Protein AF-A0A127EXZ0-F1 (afdb_monomer_lite)

Sequence (100 aa):
MRTALLPVLVVFGGVLAEDAKAQTFCAVNSQGATNCSFTSITACRDEVRGDGGFCLPQAPIGHRQPRAADVTGSGDDTINPRQDQRNRRLDRSLQLCRGC

Foldseek 3Di:
DDDDDDDDDDDPDDDPPDPPPQWWKWWQFPVRDIDGHHSDLVVSCVVRVPRPTDMDTDDPPDPDPQDPVNPPDPVPVPPVVVVVVVVVVVVVVPPPVPPD

Structure (mmCIF, N/CA/C/O backbone):
data_AF-A0A127EXZ0-F1
#
_entry.id   AF-A0A127EXZ0-F1
#
loop_
_atom_site.group_PDB
_atom_site.id
_atom_site.type_symbol
_atom_site.label_atom_id
_atom_site.label_alt_id
_atom_site.label_comp_id
_atom_site.label_asym_id
_atom_site.label_entity_id
_atom_site.label_seq_id
_atom_site.pdbx_PDB_ins_code
_atom_site.Cartn_x
_atom_site.Cartn_y
_atom_site.Cartn_z
_atom_site.occupancy
_atom_site.B_iso_or_equiv
_atom_site.auth_seq_id
_atom_site.auth_comp_id
_atom_site.auth_asym_id
_atom_site.auth_atom_id
_atom_site.pdbx_PDB_model_num
ATOM 1 N N . MET A 1 1 ? -37.942 47.396 35.007 1.00 44.06 1 MET A N 1
ATOM 2 C CA . MET A 1 1 ? -36.778 47.547 34.107 1.00 44.06 1 MET A CA 1
ATOM 3 C C . MET A 1 1 ? -36.556 46.197 33.441 1.00 44.06 1 MET A C 1
ATOM 5 O O . MET A 1 1 ? -36.313 45.233 34.149 1.00 44.06 1 MET A O 1
ATOM 9 N N . ARG A 1 2 ? -36.807 46.086 32.131 1.00 46.25 2 ARG A N 1
ATOM 10 C CA . ARG A 1 2 ? -36.694 44.830 31.370 1.00 46.25 2 ARG A CA 1
ATOM 11 C C . ARG A 1 2 ? -35.311 44.789 30.720 1.00 46.25 2 ARG A C 1
ATOM 13 O O . ARG A 1 2 ? -35.074 45.520 29.766 1.00 46.25 2 ARG A O 1
ATOM 20 N N . THR A 1 3 ? -34.405 43.991 31.265 1.00 52.03 3 THR A N 1
ATOM 21 C CA . THR A 1 3 ? -33.074 43.735 30.704 1.00 52.03 3 THR A CA 1
ATOM 22 C C . THR A 1 3 ? -33.196 42.689 29.598 1.00 52.03 3 THR A C 1
ATOM 24 O O . THR A 1 3 ? -33.542 41.540 29.859 1.00 52.03 3 THR A O 1
ATOM 27 N N . ALA A 1 4 ? -32.961 43.100 28.353 1.00 55.34 4 ALA A N 1
ATOM 28 C CA . ALA A 1 4 ? -32.928 42.216 27.194 1.00 55.34 4 ALA A CA 1
ATOM 29 C C . ALA A 1 4 ? -31.515 41.629 27.041 1.00 55.34 4 ALA A C 1
ATOM 31 O O . ALA A 1 4 ? -30.558 42.368 26.823 1.00 55.34 4 ALA A O 1
ATOM 32 N N . LEU A 1 5 ? -31.388 40.308 27.174 1.00 57.91 5 LEU A N 1
ATOM 33 C CA . LEU A 1 5 ? -30.168 39.562 26.860 1.00 57.91 5 LEU A CA 1
ATOM 34 C C . LEU A 1 5 ? -30.257 39.073 25.409 1.00 57.91 5 LEU A C 1
ATOM 36 O O . LEU A 1 5 ? -31.123 38.268 25.073 1.00 57.91 5 LEU A O 1
ATOM 40 N N . LEU A 1 6 ? -29.377 39.587 24.552 1.00 51.25 6 LEU A N 1
ATOM 41 C CA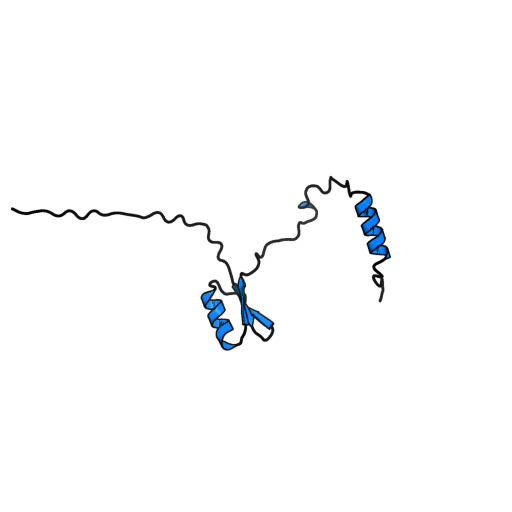 . LEU A 1 6 ? -29.189 39.138 23.170 1.00 51.25 6 LEU A CA 1
ATOM 42 C C . LEU A 1 6 ? -28.238 37.927 23.144 1.00 51.25 6 LEU A C 1
ATOM 44 O O . LEU A 1 6 ? -27.143 38.028 23.703 1.00 51.25 6 LEU A O 1
ATOM 48 N N . PRO A 1 7 ? -28.590 36.805 22.491 1.00 58.09 7 PRO A N 1
ATOM 49 C CA . PRO A 1 7 ? -27.655 35.707 22.290 1.00 58.09 7 PRO A CA 1
ATOM 50 C C . PRO A 1 7 ? -26.686 36.040 21.147 1.00 58.09 7 PRO A C 1
ATOM 52 O O . PRO A 1 7 ? -27.094 36.303 20.016 1.00 58.09 7 PRO A O 1
ATOM 55 N N . VAL A 1 8 ? -25.386 36.018 21.449 1.00 60.16 8 VAL A N 1
ATOM 56 C CA . VAL A 1 8 ? -24.308 36.103 20.457 1.00 60.16 8 VAL A CA 1
ATOM 57 C C . VAL A 1 8 ? -24.210 34.752 19.749 1.00 60.16 8 VAL A C 1
ATOM 59 O O . VAL A 1 8 ? -23.801 33.754 20.337 1.00 60.16 8 VAL A O 1
ATOM 62 N N . LEU A 1 9 ? -24.620 34.722 18.484 1.00 57.94 9 LEU A N 1
ATOM 63 C CA . LEU A 1 9 ? -24.565 33.549 17.617 1.00 57.94 9 LEU A CA 1
ATOM 64 C C . LEU A 1 9 ? -23.198 33.532 16.919 1.00 57.94 9 LEU A C 1
ATOM 66 O O . LEU A 1 9 ? -22.976 34.254 15.950 1.00 57.94 9 LEU A O 1
ATOM 70 N N . VAL A 1 10 ? -22.256 32.746 17.445 1.00 60.81 10 VAL A N 1
ATOM 71 C CA . VAL A 1 10 ? -20.938 32.555 16.824 1.00 60.81 10 VAL A CA 1
ATOM 72 C C . VAL A 1 10 ? -21.022 31.380 15.852 1.00 60.81 10 VAL A C 1
ATOM 74 O O . VAL A 1 10 ? -21.088 30.225 16.264 1.00 60.81 10 VAL A O 1
ATOM 77 N N . VAL A 1 11 ? -21.040 31.676 14.552 1.00 58.44 11 VAL A N 1
ATOM 78 C CA . VAL A 1 11 ? -20.992 30.671 13.483 1.00 58.44 11 VAL A CA 1
ATOM 79 C C . VAL A 1 11 ? -19.527 30.398 13.142 1.00 58.44 11 VAL A C 1
ATOM 81 O O . VAL A 1 11 ? -18.913 31.130 12.371 1.00 58.44 11 VAL A O 1
ATOM 84 N N . PHE A 1 12 ? -18.956 29.339 13.717 1.00 58.66 12 PHE A N 1
ATOM 85 C CA . PHE A 1 12 ? -17.721 28.733 13.213 1.00 58.66 12 PHE A CA 1
ATOM 86 C C . PHE A 1 12 ? -18.100 27.637 12.214 1.00 58.66 12 PHE A C 1
ATOM 88 O O . PHE A 1 12 ? -18.415 26.515 12.601 1.00 58.66 12 PHE A O 1
ATOM 95 N N . GLY A 1 13 ? -18.120 27.973 10.926 1.00 53.97 13 GLY A N 1
ATOM 96 C CA . GLY A 1 13 ? -18.470 27.041 9.855 1.00 53.97 13 GLY A CA 1
ATOM 97 C C . GLY A 1 13 ? -17.532 27.204 8.670 1.00 53.97 13 GLY A C 1
ATOM 98 O O . GLY A 1 13 ? -17.801 27.992 7.773 1.00 53.97 13 GLY A O 1
ATOM 99 N N . GLY A 1 14 ? -16.427 26.467 8.683 1.00 44.59 14 GLY A N 1
ATOM 100 C CA . GLY A 1 14 ? -15.455 26.457 7.595 1.00 44.59 14 GLY A CA 1
ATOM 101 C C . GLY A 1 14 ? -14.424 25.359 7.802 1.00 44.59 14 GLY A C 1
ATOM 102 O O . GLY A 1 14 ? -13.246 25.644 7.979 1.00 44.59 14 GLY A O 1
ATOM 103 N N . VAL A 1 15 ? -14.875 24.104 7.855 1.00 53.69 15 VAL A N 1
ATOM 104 C CA . VAL A 1 15 ? -13.969 22.954 7.798 1.00 53.69 15 VAL A CA 1
ATOM 105 C C . VAL A 1 15 ? -13.558 22.806 6.336 1.00 53.69 15 VAL A C 1
ATOM 107 O O . VAL A 1 15 ? -14.401 22.536 5.482 1.00 53.69 15 VAL A O 1
ATOM 110 N N . LEU A 1 16 ? -12.284 23.058 6.042 1.00 50.84 16 LEU A N 1
ATOM 111 C CA . LEU A 1 16 ? -11.688 22.780 4.740 1.00 50.84 16 LEU A CA 1
ATOM 112 C C . LEU A 1 16 ? -11.758 21.264 4.529 1.00 50.84 16 LEU A C 1
ATOM 114 O O . LEU A 1 16 ? -11.068 20.505 5.205 1.00 50.84 16 LEU A O 1
ATOM 118 N N . ALA A 1 17 ? -12.654 20.825 3.648 1.00 45.91 17 ALA A N 1
ATOM 119 C CA . ALA A 1 17 ? -12.693 19.451 3.183 1.00 45.91 17 ALA A CA 1
ATOM 120 C C . ALA A 1 17 ? -11.487 19.249 2.262 1.00 45.91 17 ALA A C 1
ATOM 122 O O . ALA A 1 17 ? -11.516 19.615 1.090 1.00 45.91 17 ALA A O 1
ATOM 123 N N . GLU A 1 18 ? -10.399 18.727 2.818 1.00 48.00 18 GLU A N 1
ATOM 124 C CA . GLU A 1 18 ? -9.347 18.116 2.018 1.00 48.00 18 GLU A CA 1
ATOM 125 C C . GLU A 1 18 ? -9.972 16.923 1.280 1.00 48.00 18 GLU A C 1
ATOM 127 O O . GLU A 1 18 ? -10.768 16.187 1.870 1.00 48.00 18 GLU A O 1
ATOM 132 N N . ASP A 1 19 ? -9.654 16.750 -0.007 1.00 44.91 19 ASP A N 1
ATOM 133 C CA . ASP A 1 19 ? -10.017 15.575 -0.806 1.00 44.91 19 ASP A CA 1
ATOM 134 C C . ASP A 1 19 ? -9.430 14.316 -0.144 1.00 44.91 19 ASP A C 1
ATOM 136 O O . ASP A 1 19 ? -8.343 13.833 -0.474 1.00 44.91 19 ASP A O 1
ATOM 140 N N . ALA A 1 20 ? -10.143 13.793 0.851 1.00 53.66 20 ALA A N 1
ATOM 141 C CA . ALA A 1 20 ? -9.827 12.556 1.528 1.00 53.66 20 ALA A CA 1
ATOM 142 C C . ALA A 1 20 ? -10.082 11.425 0.533 1.00 53.66 20 ALA A C 1
ATOM 144 O O . ALA A 1 20 ? -11.168 10.845 0.474 1.00 53.66 20 ALA A O 1
ATOM 145 N N . LYS A 1 21 ? -9.071 11.121 -0.286 1.00 55.91 21 LYS A N 1
ATOM 146 C CA . LYS A 1 21 ? -9.032 9.898 -1.084 1.00 55.91 21 LYS A CA 1
ATOM 147 C C . LYS A 1 21 ? -9.306 8.756 -0.108 1.00 55.91 21 LYS A C 1
ATOM 149 O O . LYS A 1 21 ? -8.509 8.541 0.801 1.00 55.91 21 LYS A O 1
ATOM 154 N N . ALA A 1 22 ? -10.466 8.110 -0.232 1.00 64.12 22 ALA A N 1
ATOM 155 C CA . ALA A 1 22 ? -10.939 7.132 0.740 1.00 64.12 22 ALA A CA 1
ATOM 156 C C . ALA A 1 22 ? -9.906 6.005 0.880 1.00 64.12 22 ALA A C 1
ATOM 158 O O . ALA A 1 22 ? -9.811 5.117 0.033 1.00 64.12 22 ALA A O 1
ATOM 159 N N . GLN A 1 23 ? -9.080 6.086 1.923 1.00 73.56 23 GLN A N 1
ATOM 160 C CA . GLN A 1 23 ? -8.028 5.118 2.186 1.00 73.56 23 GLN A CA 1
ATOM 161 C C . GLN A 1 23 ? -8.686 3.786 2.535 1.00 73.56 23 GLN A C 1
ATOM 163 O O . GLN A 1 23 ? -9.456 3.677 3.490 1.00 73.56 23 GLN A O 1
ATOM 168 N N . THR A 1 24 ? -8.436 2.783 1.703 1.00 87.38 24 THR A N 1
ATOM 169 C CA . THR A 1 24 ? -8.927 1.427 1.930 1.00 87.38 24 THR A CA 1
ATOM 170 C C . THR A 1 24 ? -7.895 0.665 2.761 1.00 87.38 24 THR A C 1
ATOM 172 O O . THR A 1 24 ? -6.702 0.955 2.691 1.00 87.38 24 THR A O 1
ATOM 175 N N . PHE A 1 25 ? -8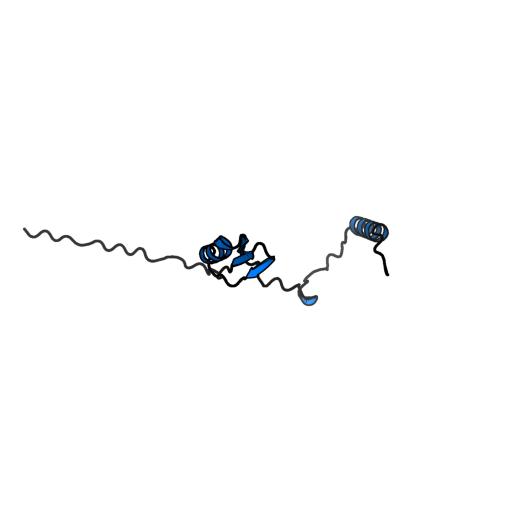.330 -0.287 3.576 1.00 90.62 25 PHE A N 1
ATOM 176 C CA . PHE A 1 25 ? -7.502 -1.102 4.457 1.00 90.62 25 PHE A CA 1
ATOM 177 C C . PHE A 1 25 ? -7.654 -2.577 4.094 1.00 90.62 25 PHE A C 1
ATOM 179 O O . PHE A 1 25 ? -8.736 -3.030 3.716 1.00 90.62 25 PHE A O 1
ATOM 186 N N . CYS A 1 26 ? -6.559 -3.313 4.244 1.00 91.12 26 CYS A N 1
ATOM 187 C CA . CYS A 1 26 ? -6.469 -4.747 4.052 1.00 91.12 26 CYS A CA 1
ATOM 188 C C . CYS A 1 26 ? -6.330 -5.452 5.400 1.00 91.12 26 CYS A C 1
ATOM 190 O O . CYS A 1 26 ? -5.374 -5.192 6.134 1.00 91.12 26 CYS A O 1
ATOM 192 N N . ALA A 1 27 ? -7.263 -6.353 5.693 1.00 93.12 27 ALA A N 1
ATOM 193 C CA . ALA A 1 27 ? -7.149 -7.332 6.762 1.00 93.12 27 ALA A CA 1
ATOM 194 C C . ALA A 1 27 ? -6.344 -8.525 6.247 1.00 93.12 27 ALA A C 1
ATOM 196 O O . ALA A 1 27 ? -6.696 -9.098 5.215 1.00 93.12 27 ALA A O 1
ATOM 197 N N . VAL A 1 28 ? -5.282 -8.890 6.960 1.00 92.31 28 VAL A N 1
ATOM 198 C CA . VAL A 1 28 ? -4.499 -10.105 6.717 1.00 92.31 28 VAL A CA 1
ATOM 199 C C . VAL A 1 28 ? -4.679 -11.006 7.926 1.00 92.31 28 VAL A C 1
ATOM 201 O O . VAL A 1 28 ? -4.284 -10.625 9.031 1.00 92.31 28 VAL A O 1
ATOM 204 N N . ASN A 1 29 ? -5.286 -12.176 7.734 1.00 89.62 29 ASN A N 1
ATOM 205 C CA . ASN A 1 29 ? -5.452 -13.147 8.812 1.00 89.62 29 ASN A CA 1
ATOM 206 C C . ASN A 1 29 ? -4.234 -14.083 8.932 1.00 89.62 29 ASN A C 1
ATOM 208 O O . ASN A 1 29 ? -3.363 -14.142 8.061 1.00 89.62 29 ASN A O 1
ATOM 212 N N . SER A 1 30 ? -4.187 -14.844 10.021 1.00 84.88 30 SER A N 1
ATOM 213 C CA . SER A 1 30 ? -3.134 -15.818 10.335 1.00 84.88 30 SER A CA 1
ATOM 214 C C . SER A 1 30 ? -3.014 -16.964 9.319 1.00 84.88 30 SER A C 1
ATOM 216 O O . SER A 1 30 ? -1.995 -17.651 9.283 1.00 84.88 30 SER A O 1
ATOM 218 N N . GLN A 1 31 ? -4.023 -17.144 8.466 1.00 83.44 31 GLN A N 1
ATOM 219 C CA . GLN A 1 31 ? -4.091 -18.170 7.423 1.00 83.44 31 GLN A CA 1
ATOM 220 C C . GLN A 1 31 ? -3.656 -17.635 6.045 1.00 83.44 31 GLN A C 1
ATOM 222 O O . GLN A 1 31 ? -3.658 -18.378 5.065 1.00 83.44 31 GLN A O 1
ATOM 227 N N . GLY A 1 32 ? -3.279 -16.353 5.953 1.00 78.81 32 GLY A N 1
ATOM 228 C CA . GLY A 1 32 ? -2.851 -15.703 4.712 1.00 78.81 32 GLY A CA 1
ATOM 229 C C . GLY A 1 32 ? -3.991 -15.208 3.814 1.00 78.81 32 GLY A C 1
ATOM 230 O O . GLY A 1 32 ? -3.726 -14.688 2.729 1.00 78.81 32 GLY A O 1
ATOM 231 N N . ALA A 1 33 ? -5.252 -15.316 4.241 1.00 79.12 33 ALA A N 1
ATOM 232 C CA . ALA A 1 33 ? -6.363 -14.689 3.536 1.00 79.12 33 ALA A CA 1
ATOM 233 C C . ALA A 1 33 ? -6.288 -13.165 3.700 1.00 79.12 33 ALA A C 1
ATOM 235 O O . ALA A 1 33 ? -6.031 -12.650 4.792 1.00 79.12 33 ALA A O 1
ATOM 236 N N . THR A 1 34 ? -6.504 -12.452 2.594 1.00 85.69 34 THR A N 1
ATOM 237 C CA . THR A 1 34 ? -6.422 -10.991 2.549 1.00 85.69 34 THR A CA 1
ATOM 238 C C . THR A 1 34 ? -7.730 -10.409 2.029 1.00 85.69 34 THR A C 1
A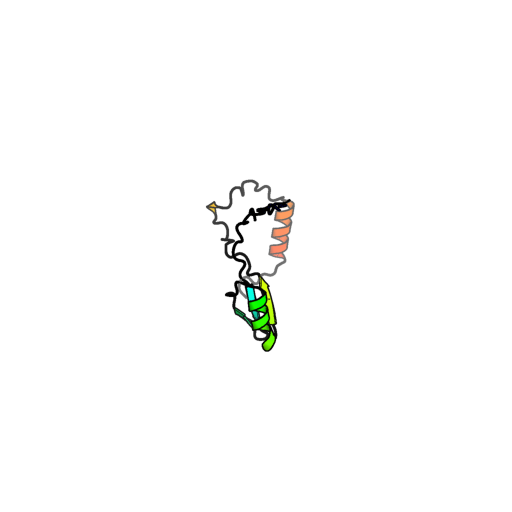TOM 240 O O . THR A 1 34 ? -8.152 -10.745 0.923 1.00 85.69 34 THR A O 1
ATOM 243 N N . ASN A 1 35 ? -8.350 -9.513 2.798 1.00 87.88 35 ASN A N 1
ATOM 244 C CA . ASN A 1 35 ? -9.540 -8.773 2.378 1.00 87.88 35 ASN A CA 1
ATOM 245 C C . ASN A 1 35 ? -9.277 -7.261 2.442 1.00 87.88 35 ASN A C 1
ATOM 247 O O . ASN A 1 35 ? -9.036 -6.720 3.516 1.00 87.88 35 ASN A O 1
ATOM 251 N N . CYS A 1 36 ? -9.327 -6.587 1.290 1.00 88.88 36 CYS A N 1
ATOM 252 C CA . CYS A 1 36 ? -8.991 -5.169 1.122 1.00 88.88 36 CYS A CA 1
ATOM 253 C C . CYS A 1 36 ? -10.203 -4.255 0.902 1.00 88.88 36 CYS A C 1
ATOM 255 O O . CYS A 1 36 ? -10.077 -3.229 0.239 1.00 88.88 36 CYS A O 1
ATOM 257 N N . SER A 1 37 ? -11.384 -4.618 1.402 1.00 88.31 37 SER A N 1
ATOM 258 C CA . SER A 1 37 ? -12.612 -3.841 1.182 1.00 88.31 37 SER A CA 1
ATOM 259 C C . SER A 1 37 ? -12.963 -2.868 2.314 1.00 88.31 37 SER A C 1
ATOM 261 O O . SER A 1 37 ? -14.041 -2.276 2.294 1.00 88.31 37 SER A O 1
ATOM 263 N N . PHE A 1 38 ? -12.107 -2.707 3.326 1.00 90.12 38 PHE A N 1
ATOM 264 C CA . PHE A 1 38 ? -12.437 -1.901 4.503 1.00 90.12 38 PHE A CA 1
ATOM 265 C C . PHE A 1 38 ? -12.133 -0.423 4.264 1.00 90.12 38 PHE A C 1
ATOM 267 O O . PHE A 1 38 ? -10.997 -0.056 4.008 1.00 90.12 38 PHE A O 1
ATOM 274 N N . THR A 1 39 ? -13.112 0.461 4.421 1.00 89.88 39 THR A N 1
ATOM 275 C CA . THR A 1 39 ? -12.914 1.923 4.315 1.00 89.88 39 THR A CA 1
ATOM 276 C C . THR A 1 39 ? -12.530 2.582 5.646 1.00 89.88 39 THR A C 1
ATOM 278 O O . THR A 1 39 ? -12.316 3.789 5.712 1.00 89.88 39 THR A O 1
ATOM 281 N N . SER A 1 40 ? -12.433 1.795 6.724 1.00 89.31 40 SER A N 1
ATOM 282 C CA . SER A 1 40 ? -12.077 2.246 8.071 1.00 89.31 40 SER A CA 1
ATOM 283 C C . SER A 1 40 ? -11.124 1.263 8.743 1.00 89.31 40 SER A C 1
ATOM 285 O O . SER A 1 40 ? -11.339 0.049 8.713 1.00 89.31 40 SER A O 1
ATOM 287 N N . ILE A 1 41 ? -10.098 1.797 9.413 1.00 88.94 41 ILE A N 1
ATOM 288 C CA . ILE A 1 41 ? -9.129 0.991 10.163 1.00 88.94 41 ILE A CA 1
ATOM 289 C C . ILE A 1 41 ? -9.777 0.261 11.343 1.00 88.94 41 ILE A C 1
ATOM 291 O O . ILE A 1 41 ? -9.327 -0.820 11.711 1.00 88.94 41 ILE A O 1
ATOM 295 N N . THR A 1 42 ? -10.838 0.826 11.926 1.00 92.19 42 THR A N 1
ATOM 296 C CA . THR A 1 42 ? -11.559 0.204 13.042 1.00 92.19 42 THR A CA 1
ATOM 297 C C . THR A 1 42 ? -12.295 -1.043 12.566 1.00 92.19 42 THR A C 1
ATOM 299 O O . THR A 1 42 ? -12.114 -2.101 13.153 1.00 92.19 42 THR A O 1
ATOM 302 N N . ALA A 1 43 ? -13.005 -0.948 11.435 1.00 90.25 43 ALA A N 1
ATOM 303 C CA . ALA A 1 43 ? -13.700 -2.089 10.836 1.00 90.25 43 ALA A CA 1
ATOM 304 C C . ALA A 1 43 ? -12.728 -3.213 10.442 1.00 90.25 43 ALA A C 1
ATOM 306 O O . ALA A 1 43 ? -12.999 -4.381 10.691 1.00 90.25 43 ALA A O 1
ATOM 307 N N . CYS A 1 44 ? -11.559 -2.858 9.898 1.00 91.56 44 CYS A N 1
ATOM 308 C CA . CYS A 1 44 ? -10.511 -3.836 9.616 1.00 91.56 44 CYS A CA 1
ATOM 309 C C . CYS A 1 44 ? -10.009 -4.518 10.904 1.00 91.56 44 CYS A C 1
ATOM 311 O O . CYS A 1 44 ? -9.822 -5.733 10.939 1.00 91.56 44 CYS A O 1
ATOM 313 N N . ARG A 1 45 ? -9.777 -3.746 11.976 1.00 92.06 45 ARG A N 1
ATOM 314 C CA . ARG A 1 45 ? -9.288 -4.288 13.254 1.00 92.06 45 ARG A CA 1
ATOM 315 C C . ARG A 1 45 ? -10.284 -5.232 13.906 1.00 92.06 45 ARG A C 1
ATOM 317 O O . ARG A 1 45 ? -9.844 -6.199 14.516 1.00 92.06 45 ARG A O 1
ATOM 324 N N . ASP A 1 46 ? -11.574 -4.942 13.793 1.00 92.06 46 ASP A N 1
ATOM 325 C CA . ASP A 1 46 ? -12.628 -5.795 14.335 1.00 92.06 46 ASP A CA 1
ATOM 326 C C . ASP A 1 46 ? -12.689 -7.146 13.605 1.00 92.06 46 ASP A C 1
ATOM 328 O O . ASP A 1 46 ? -12.821 -8.169 14.272 1.00 92.06 46 ASP A O 1
ATOM 332 N N . GLU A 1 47 ? -12.463 -7.169 12.285 1.00 88.62 47 GLU A N 1
ATOM 333 C CA . GLU A 1 47 ? -12.345 -8.408 11.498 1.00 88.62 47 GLU A CA 1
ATOM 334 C C . GLU A 1 47 ? -11.188 -9.294 11.994 1.00 88.62 47 GLU A C 1
ATOM 336 O O . GLU A 1 47 ? -11.367 -10.470 12.298 1.00 88.62 47 GLU A O 1
ATOM 341 N N . VAL A 1 48 ? -9.981 -8.734 12.138 1.00 91.12 48 VAL A N 1
ATOM 342 C CA . VAL A 1 48 ? -8.789 -9.528 12.514 1.00 91.12 48 VAL A CA 1
ATOM 343 C C . VAL A 1 48 ? -8.718 -9.876 14.006 1.00 91.12 48 VAL A C 1
ATOM 345 O O . VAL A 1 48 ? -7.825 -10.616 14.426 1.00 91.12 48 VAL A O 1
ATOM 348 N N . ARG A 1 49 ? -9.632 -9.342 14.828 1.00 88.94 49 ARG A N 1
ATOM 349 C CA . ARG A 1 49 ? -9.605 -9.486 16.293 1.00 88.94 49 ARG A CA 1
ATOM 350 C C . ARG A 1 49 ? -9.890 -10.914 16.761 1.00 88.94 49 ARG A C 1
ATOM 352 O O . ARG A 1 49 ? -9.421 -11.285 17.834 1.00 88.94 49 ARG A O 1
ATOM 359 N N . GLY A 1 50 ? -10.656 -11.679 15.981 1.00 82.25 50 GLY A N 1
ATOM 360 C CA . GLY A 1 50 ? -11.038 -13.060 16.294 1.00 82.25 50 GLY A CA 1
ATOM 361 C C . GLY A 1 50 ? -10.061 -14.115 15.773 1.00 82.25 50 GLY A C 1
ATOM 362 O O . GLY A 1 50 ? -9.754 -15.065 16.486 1.00 82.25 50 GLY A O 1
ATOM 363 N N . ASP A 1 51 ? -9.525 -13.918 14.567 1.00 80.25 51 ASP A N 1
ATOM 364 C CA . ASP A 1 51 ? -8.774 -14.959 13.843 1.00 80.25 51 ASP A CA 1
ATOM 365 C C . ASP A 1 51 ? -7.246 -14.835 13.960 1.00 80.25 51 ASP A C 1
ATOM 367 O O . ASP A 1 51 ? -6.493 -15.685 13.469 1.00 80.25 51 ASP A O 1
ATOM 371 N N . GLY A 1 52 ? -6.771 -13.770 14.611 1.00 82.38 52 GLY A N 1
ATOM 372 C CA . GLY A 1 52 ? -5.362 -13.395 14.625 1.00 82.38 52 GLY A CA 1
ATOM 373 C C . GLY A 1 52 ? -4.945 -12.830 13.269 1.00 82.38 52 GLY A C 1
ATOM 374 O O . GLY A 1 52 ? -5.135 -13.448 12.223 1.00 82.38 52 GLY A O 1
ATOM 375 N N . GLY A 1 53 ? -4.382 -11.627 13.266 1.00 89.56 53 GLY A N 1
ATOM 376 C CA . GLY A 1 53 ? -4.052 -10.935 12.029 1.00 89.56 53 GLY A CA 1
ATOM 377 C C . GLY A 1 53 ? -3.651 -9.488 12.255 1.00 89.56 53 GLY A C 1
ATOM 378 O O . GLY A 1 53 ? -3.504 -9.029 13.390 1.00 89.56 53 GLY A O 1
ATOM 379 N N . PHE A 1 54 ? -3.468 -8.762 11.160 1.00 91.38 54 PHE A N 1
ATOM 380 C CA . PHE A 1 54 ? -3.120 -7.349 11.192 1.00 91.38 54 PHE A CA 1
ATOM 381 C C . PHE A 1 54 ? -3.781 -6.587 10.046 1.00 91.38 54 PHE A C 1
ATOM 383 O O . PHE A 1 54 ? -4.168 -7.150 9.023 1.00 91.38 54 PHE A O 1
ATOM 390 N N . CYS A 1 55 ? -3.903 -5.278 10.248 1.00 92.12 55 CYS A N 1
ATOM 391 C CA . CYS A 1 55 ? -4.480 -4.357 9.283 1.00 92.12 55 CYS A CA 1
ATOM 392 C C . CYS A 1 55 ? -3.416 -3.439 8.717 1.00 92.12 55 CYS A C 1
ATOM 394 O O . CYS A 1 55 ? -2.680 -2.799 9.471 1.00 92.12 55 CYS A O 1
ATOM 396 N N . LEU A 1 56 ? -3.385 -3.336 7.393 1.00 90.50 56 LEU A N 1
ATOM 397 C CA . LEU A 1 56 ? -2.501 -2.432 6.670 1.00 90.50 56 LEU A CA 1
ATOM 398 C C . LEU A 1 56 ? -3.322 -1.518 5.761 1.00 90.50 56 LEU A C 1
ATOM 400 O O . LEU A 1 56 ? -4.330 -1.961 5.212 1.00 90.50 56 LEU A O 1
ATOM 404 N N . PRO A 1 57 ? -2.913 -0.257 5.565 1.00 87.81 57 PRO A N 1
ATOM 405 C CA . PRO A 1 57 ? -3.476 0.559 4.499 1.00 87.81 57 PRO A CA 1
ATOM 406 C C . PRO A 1 57 ? -3.187 -0.097 3.141 1.00 87.81 57 PRO A C 1
ATOM 408 O O . PRO A 1 57 ? -2.089 -0.609 2.906 1.00 87.81 57 PRO A O 1
ATOM 411 N N . GLN A 1 58 ? -4.175 -0.089 2.249 1.00 83.06 58 GLN A N 1
ATOM 412 C CA . GLN A 1 58 ? -4.016 -0.582 0.890 1.00 83.06 58 GLN A CA 1
ATOM 413 C C . GLN A 1 58 ? -3.005 0.303 0.163 1.00 83.06 58 GLN A C 1
ATOM 415 O O . GLN A 1 58 ? -3.109 1.533 0.171 1.00 83.06 58 GLN A O 1
ATOM 420 N N . ALA A 1 59 ? -2.018 -0.329 -0.473 1.00 75.56 59 ALA A N 1
ATOM 421 C CA . ALA A 1 59 ? -1.090 0.390 -1.328 1.00 75.56 59 ALA A CA 1
ATOM 422 C C . ALA A 1 59 ? -1.878 1.123 -2.430 1.00 75.56 59 ALA A C 1
ATOM 424 O O . ALA A 1 59 ? -2.835 0.556 -2.965 1.00 75.56 59 ALA A O 1
ATOM 425 N N . PRO A 1 60 ? -1.491 2.354 -2.802 1.00 70.69 60 PRO A N 1
ATOM 426 C CA . PRO A 1 60 ? -2.127 3.063 -3.901 1.00 70.69 60 PRO A CA 1
ATOM 427 C C . PRO A 1 60 ? -2.129 2.201 -5.170 1.00 70.69 60 PRO A C 1
ATOM 429 O O . PRO A 1 60 ? -1.085 1.950 -5.776 1.00 70.69 60 PRO A O 1
ATOM 432 N N . ILE A 1 61 ? -3.311 1.740 -5.584 1.00 66.81 61 ILE A N 1
ATOM 433 C CA . ILE A 1 61 ? -3.482 1.069 -6.871 1.00 66.81 61 ILE A CA 1
ATOM 434 C C . ILE A 1 61 ? -3.366 2.160 -7.931 1.00 66.81 61 ILE A C 1
ATOM 436 O O . ILE A 1 61 ? -4.211 3.052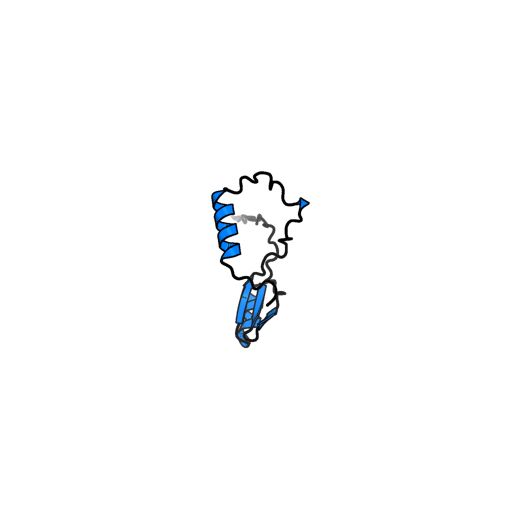 -8.004 1.00 66.81 61 ILE A O 1
ATOM 440 N N . GLY A 1 62 ? -2.298 2.138 -8.724 1.00 61.62 62 GLY A N 1
ATOM 441 C CA . GLY A 1 62 ? -2.119 3.165 -9.750 1.00 61.62 62 GLY A CA 1
ATOM 442 C C . GLY A 1 62 ? -0.695 3.481 -10.168 1.00 61.62 62 GLY A C 1
ATOM 443 O O . GLY A 1 62 ? -0.527 4.278 -11.087 1.00 61.62 62 GLY A O 1
ATOM 444 N N . HIS A 1 63 ? 0.330 2.843 -9.601 1.00 60.78 63 HIS A N 1
ATOM 445 C CA . HIS A 1 63 ? 1.632 2.821 -10.266 1.00 60.78 63 HIS A CA 1
ATOM 446 C C . HIS A 1 63 ? 1.544 1.885 -11.468 1.00 60.78 63 HIS A C 1
ATOM 448 O O . HIS A 1 63 ? 1.991 0.739 -11.444 1.00 60.78 63 HIS A O 1
ATOM 454 N N . ARG A 1 64 ? 0.905 2.370 -12.535 1.00 67.69 64 ARG A N 1
ATOM 455 C CA . ARG A 1 64 ? 1.084 1.783 -13.852 1.00 67.69 64 ARG A CA 1
ATOM 456 C C . ARG A 1 64 ? 2.584 1.814 -14.113 1.00 67.69 64 ARG A C 1
ATOM 458 O O . ARG A 1 64 ? 3.194 2.873 -13.965 1.00 67.69 64 ARG A O 1
ATOM 465 N N . GLN A 1 65 ? 3.173 0.679 -14.482 1.00 75.06 65 GLN A N 1
ATOM 466 C CA . GLN A 1 65 ? 4.518 0.730 -15.036 1.00 75.06 65 GLN A CA 1
ATOM 467 C C . GLN A 1 65 ? 4.505 1.753 -16.180 1.00 75.06 65 GLN A C 1
ATOM 469 O O . GLN A 1 65 ? 3.598 1.672 -17.024 1.00 75.06 65 GLN A O 1
ATOM 474 N N . PRO A 1 66 ? 5.438 2.724 -16.183 1.00 77.62 66 PRO A N 1
ATOM 475 C CA . PRO A 1 66 ? 5.581 3.641 -17.297 1.00 77.62 66 PRO A CA 1
ATOM 476 C C . PRO A 1 66 ? 5.630 2.820 -18.579 1.00 77.62 66 PRO A C 1
ATOM 478 O O . PRO A 1 66 ? 6.392 1.852 -18.683 1.00 77.62 66 PRO A O 1
ATOM 481 N N . ARG A 1 67 ? 4.783 3.157 -19.550 1.00 73.62 67 ARG A N 1
ATOM 482 C CA . ARG A 1 67 ? 4.963 2.622 -20.897 1.00 73.62 67 ARG A CA 1
ATOM 483 C C . ARG A 1 67 ? 6.286 3.160 -21.429 1.00 73.62 67 ARG A C 1
ATOM 485 O O . ARG A 1 67 ? 6.761 4.193 -20.975 1.00 73.62 67 ARG A O 1
ATOM 492 N N . ALA A 1 68 ? 6.851 2.513 -22.443 1.00 72.75 68 ALA A N 1
ATOM 493 C CA . ALA A 1 68 ? 8.078 3.000 -23.075 1.00 72.75 68 ALA A CA 1
ATOM 494 C C . ALA A 1 68 ? 7.985 4.483 -23.504 1.00 72.75 68 ALA A C 1
ATOM 496 O O . ALA A 1 68 ? 8.973 5.199 -23.447 1.00 72.75 68 ALA A O 1
ATOM 497 N N . ALA A 1 69 ? 6.784 4.956 -23.864 1.00 74.94 69 ALA A N 1
ATOM 498 C CA . ALA A 1 69 ? 6.516 6.356 -24.198 1.00 74.94 69 ALA A CA 1
ATOM 499 C C . ALA A 1 69 ? 6.454 7.309 -22.983 1.00 74.94 69 ALA A C 1
ATOM 501 O O . ALA A 1 69 ? 6.660 8.506 -23.150 1.00 74.94 69 ALA A O 1
ATOM 502 N N . ASP A 1 70 ? 6.174 6.794 -21.782 1.00 72.12 70 ASP A N 1
ATOM 503 C CA . ASP A 1 70 ? 6.077 7.565 -20.532 1.00 72.12 70 ASP A CA 1
ATOM 504 C C . ASP A 1 70 ? 7.459 7.767 -19.875 1.00 72.12 70 ASP A C 1
ATOM 506 O O . ASP A 1 70 ? 7.606 8.564 -18.949 1.00 72.12 70 ASP A O 1
ATOM 510 N N . VAL A 1 71 ? 8.489 7.053 -20.346 1.00 74.62 71 VAL A N 1
ATOM 511 C CA . VAL A 1 71 ? 9.884 7.251 -19.933 1.00 74.62 71 VAL A CA 1
ATOM 512 C C . VAL A 1 71 ? 10.453 8.425 -20.730 1.00 74.62 71 VAL A C 1
ATOM 514 O O . VAL A 1 71 ? 11.175 8.262 -21.713 1.00 74.62 71 VAL A O 1
ATOM 517 N N . THR A 1 72 ? 10.096 9.645 -20.335 1.00 63.97 72 THR A N 1
ATOM 518 C CA . THR A 1 72 ? 10.711 10.845 -20.905 1.00 63.97 72 THR A CA 1
ATOM 519 C C . THR A 1 72 ? 12.141 10.960 -20.391 1.00 63.97 72 THR A C 1
ATOM 521 O O . THR A 1 72 ? 12.359 11.296 -19.228 1.00 63.97 72 THR A O 1
ATOM 524 N N . GLY A 1 73 ? 13.114 10.700 -21.263 1.00 62.62 73 GLY A N 1
ATOM 525 C CA . GLY A 1 73 ? 14.502 11.075 -21.015 1.00 62.62 73 GLY A CA 1
ATOM 526 C C . GLY A 1 73 ? 15.423 9.990 -20.457 1.00 62.62 73 GLY A C 1
ATOM 527 O O . GLY A 1 73 ? 16.265 10.306 -19.627 1.00 62.62 73 GLY A O 1
ATOM 528 N N . SER A 1 74 ? 15.432 8.779 -21.025 1.00 53.72 74 SER A N 1
ATOM 529 C CA . SER A 1 74 ? 16.703 8.022 -21.146 1.00 53.72 74 SER A CA 1
ATOM 530 C C . SER A 1 74 ? 17.59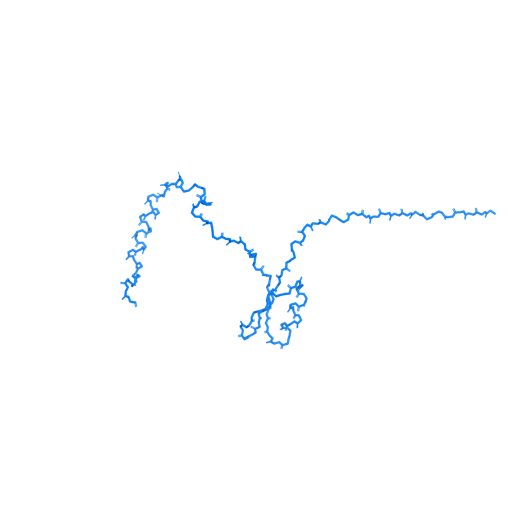0 8.637 -22.242 1.00 53.72 74 SER A C 1
ATOM 532 O O . SER A 1 74 ? 18.078 7.961 -23.134 1.00 53.72 74 SER A O 1
ATOM 534 N N . GLY A 1 75 ? 17.708 9.965 -22.228 1.00 53.81 75 GLY A N 1
ATOM 535 C CA . GLY A 1 75 ? 18.588 10.752 -23.087 1.00 53.81 75 GLY A CA 1
ATOM 536 C C . GLY A 1 75 ? 19.818 11.251 -22.336 1.00 53.81 75 GLY A C 1
ATOM 537 O O . GLY A 1 75 ? 20.545 12.083 -22.862 1.00 53.81 75 GLY A O 1
ATOM 538 N N . ASP A 1 76 ? 20.040 10.756 -21.118 1.00 56.62 76 ASP A N 1
ATOM 539 C CA . ASP A 1 76 ? 21.351 10.784 -20.486 1.00 56.62 76 ASP A CA 1
ATOM 540 C C . ASP A 1 76 ? 21.820 9.342 -20.273 1.00 56.62 76 ASP A C 1
ATOM 542 O O . ASP A 1 76 ? 21.964 8.839 -19.162 1.00 56.62 76 ASP A O 1
ATOM 546 N N . ASP A 1 77 ? 22.059 8.668 -21.399 1.00 57.41 77 ASP A N 1
ATOM 547 C CA . ASP A 1 77 ? 22.902 7.477 -21.495 1.00 57.41 77 ASP A CA 1
ATOM 548 C C . ASP A 1 77 ? 24.379 7.817 -21.193 1.00 57.41 77 ASP A C 1
ATOM 550 O O . ASP A 1 77 ? 25.291 7.133 -21.660 1.00 57.41 77 ASP A O 1
ATOM 554 N N . THR A 1 78 ? 24.684 8.807 -20.341 1.00 57.25 78 THR A N 1
ATOM 555 C CA . THR A 1 78 ? 25.903 8.702 -19.534 1.00 57.25 78 THR A CA 1
ATOM 556 C C . THR A 1 78 ? 25.674 7.661 -18.447 1.00 57.25 78 THR A C 1
ATOM 558 O O . THR A 1 78 ? 25.802 7.904 -17.245 1.00 57.25 78 THR A O 1
ATOM 561 N N . ILE A 1 79 ? 25.400 6.425 -18.881 1.00 60.50 79 ILE A N 1
ATOM 562 C CA . ILE A 1 79 ? 25.698 5.274 -18.057 1.00 60.50 79 ILE A CA 1
ATOM 563 C C . ILE A 1 79 ? 27.165 5.437 -17.703 1.00 60.50 79 ILE A C 1
ATOM 565 O O . ILE A 1 79 ? 28.052 5.368 -18.555 1.00 60.50 79 ILE A O 1
ATOM 569 N N . ASN A 1 80 ? 27.409 5.762 -16.436 1.00 73.25 80 ASN A N 1
ATOM 570 C CA . ASN A 1 80 ? 28.746 5.937 -15.920 1.00 73.25 80 ASN A CA 1
ATOM 571 C C . ASN A 1 80 ? 29.536 4.695 -16.360 1.00 73.25 80 ASN A C 1
ATOM 573 O O . ASN A 1 80 ? 29.159 3.588 -15.968 1.00 73.25 80 ASN A O 1
ATOM 577 N N . PRO A 1 81 ? 30.600 4.822 -17.170 1.00 77.88 81 PRO A N 1
ATOM 578 C CA . PRO A 1 81 ? 31.256 3.664 -17.779 1.00 77.88 81 PRO A CA 1
ATOM 579 C C . PRO A 1 81 ? 31.768 2.678 -16.719 1.00 77.88 81 PRO A C 1
ATOM 581 O O . PRO A 1 81 ? 31.877 1.475 -16.959 1.00 77.88 81 PRO A O 1
ATOM 584 N N . ARG A 1 82 ? 32.008 3.164 -15.491 1.00 78.31 82 ARG A N 1
ATOM 585 C CA . ARG A 1 82 ? 32.332 2.322 -14.332 1.00 78.31 82 ARG A CA 1
ATOM 586 C C . ARG A 1 82 ? 31.145 1.492 -13.847 1.00 78.31 82 ARG A C 1
ATOM 588 O O . ARG A 1 82 ? 31.341 0.371 -13.389 1.00 78.31 82 ARG A O 1
ATOM 595 N N . GLN A 1 83 ? 29.935 2.034 -13.893 1.00 82.25 83 GLN A N 1
ATOM 596 C CA . GLN A 1 83 ? 28.710 1.327 -13.529 1.00 82.25 83 GLN A CA 1
ATOM 597 C C . GLN A 1 83 ? 28.386 0.237 -14.544 1.00 82.25 83 GLN A C 1
ATOM 599 O O . GLN A 1 83 ? 28.140 -0.893 -14.138 1.00 82.25 83 GLN A O 1
ATOM 604 N N . ASP A 1 84 ? 28.545 0.523 -15.833 1.00 82.19 84 ASP A N 1
ATOM 605 C CA . ASP A 1 84 ? 28.425 -0.486 -16.887 1.00 82.19 84 ASP A CA 1
ATOM 606 C C . ASP A 1 84 ? 29.434 -1.622 -16.729 1.00 82.19 84 ASP A C 1
ATOM 608 O O . ASP A 1 84 ? 29.095 -2.805 -16.819 1.00 82.19 84 ASP A O 1
ATOM 612 N N . GLN A 1 85 ? 30.688 -1.287 -16.422 1.00 85.31 85 GLN A N 1
ATOM 613 C CA . GLN A 1 85 ? 31.716 -2.294 -16.183 1.00 85.31 85 GLN A CA 1
ATOM 614 C C . GLN A 1 85 ? 31.402 -3.158 -14.952 1.00 85.31 85 GLN A C 1
ATOM 616 O O . GLN A 1 85 ? 31.621 -4.374 -14.985 1.00 85.31 85 GLN A O 1
ATOM 621 N N . ARG A 1 86 ? 30.875 -2.553 -13.877 1.00 85.44 86 ARG A N 1
ATOM 622 C CA . ARG A 1 86 ? 30.417 -3.282 -12.684 1.00 85.44 86 ARG A CA 1
ATOM 623 C C . ARG A 1 86 ? 29.246 -4.199 -13.011 1.00 85.44 86 ARG A C 1
ATOM 625 O O . ARG A 1 86 ? 29.319 -5.367 -12.646 1.00 85.44 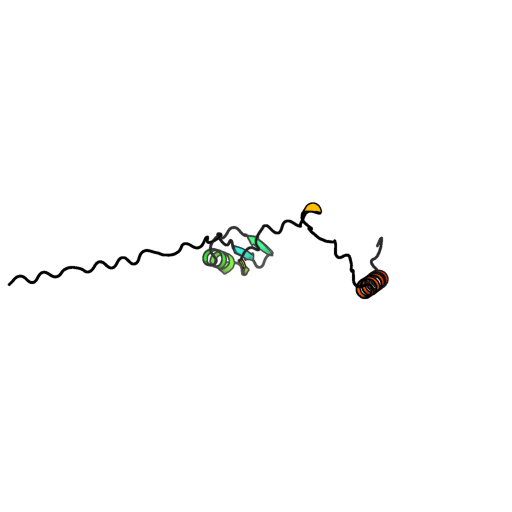86 ARG A O 1
ATOM 632 N N . ASN A 1 87 ? 28.250 -3.720 -13.751 1.00 84.31 87 ASN A N 1
ATOM 633 C CA . ASN A 1 87 ? 27.083 -4.506 -14.149 1.00 84.31 87 ASN A CA 1
ATOM 634 C C . ASN A 1 87 ? 27.496 -5.713 -15.000 1.00 84.31 87 ASN A C 1
ATOM 636 O O . ASN A 1 87 ? 27.185 -6.841 -14.644 1.00 84.31 87 ASN A O 1
ATOM 640 N N . ARG A 1 88 ? 28.349 -5.523 -16.017 1.00 83.25 88 ARG A N 1
ATOM 641 C CA . ARG A 1 88 ? 28.880 -6.633 -16.841 1.00 83.25 88 ARG A CA 1
ATOM 642 C C . ARG A 1 88 ? 29.734 -7.629 -16.058 1.00 83.25 88 ARG A C 1
ATOM 644 O O . ARG A 1 88 ? 29.913 -8.771 -16.485 1.00 83.25 88 ARG A O 1
ATOM 651 N N . ARG A 1 89 ? 30.380 -7.191 -14.974 1.00 86.88 89 ARG A N 1
ATOM 652 C CA . ARG A 1 89 ? 31.103 -8.096 -14.072 1.00 86.88 89 ARG A CA 1
ATOM 653 C C . ARG A 1 89 ? 30.116 -8.862 -13.197 1.00 86.88 89 ARG A C 1
ATOM 655 O O . ARG A 1 89 ? 30.298 -10.065 -13.048 1.00 86.88 89 ARG A O 1
ATOM 662 N N . LEU A 1 90 ? 29.086 -8.184 -12.689 1.00 85.12 90 LEU A N 1
ATOM 663 C CA . LEU A 1 90 ? 28.005 -8.793 -11.924 1.00 85.12 90 LEU A CA 1
ATOM 664 C C . LEU A 1 90 ? 27.301 -9.862 -12.758 1.00 85.12 90 LEU A C 1
ATOM 666 O O . LEU A 1 90 ? 27.270 -11.003 -12.329 1.00 85.12 90 LEU A O 1
ATOM 670 N N . ASP A 1 91 ? 26.881 -9.544 -13.981 1.00 80.19 91 ASP A N 1
ATOM 671 C CA . ASP A 1 91 ? 26.189 -10.467 -14.891 1.00 80.19 91 ASP A CA 1
ATOM 672 C C . ASP A 1 91 ? 27.018 -11.705 -15.237 1.00 80.19 91 ASP A C 1
ATOM 674 O O . ASP A 1 91 ? 26.475 -12.785 -15.434 1.00 80.19 91 ASP A O 1
ATOM 678 N N . ARG A 1 92 ? 28.348 -11.564 -15.307 1.00 80.00 92 ARG A N 1
ATOM 679 C CA . ARG A 1 92 ? 29.258 -12.703 -15.495 1.00 80.00 92 ARG A CA 1
ATOM 680 C C . ARG A 1 92 ? 29.475 -13.508 -14.217 1.00 80.00 92 ARG A C 1
ATOM 682 O O . ARG A 1 92 ? 29.755 -14.698 -14.299 1.00 80.00 92 ARG A O 1
ATOM 689 N N . SER A 1 93 ? 29.414 -12.859 -13.055 1.00 80.62 93 SER A N 1
ATOM 690 C CA . SER A 1 93 ? 29.589 -13.507 -11.748 1.00 80.62 93 SER A CA 1
ATOM 691 C C . SER A 1 93 ? 28.317 -14.182 -11.246 1.00 80.62 93 SER A C 1
ATOM 693 O O . SER A 1 93 ? 28.383 -15.200 -10.562 1.00 80.62 93 SER A O 1
ATOM 695 N N . LEU A 1 94 ? 27.163 -13.628 -11.609 1.00 77.62 94 LEU A N 1
ATOM 696 C CA . LEU A 1 94 ? 25.868 -14.230 -11.413 1.00 77.62 94 LEU A CA 1
ATOM 697 C C . LEU A 1 94 ? 25.822 -15.390 -12.400 1.00 77.62 94 LEU A C 1
ATOM 699 O O . LEU A 1 94 ? 25.547 -15.202 -13.582 1.00 77.62 94 LEU A O 1
ATOM 703 N N . GLN A 1 95 ? 26.145 -16.590 -11.916 1.00 65.94 95 GLN A N 1
ATOM 704 C CA . GLN A 1 95 ? 25.877 -17.853 -12.599 1.00 65.94 95 GLN A CA 1
ATOM 705 C C . GLN A 1 95 ? 24.356 -18.044 -12.693 1.00 65.94 95 GLN A C 1
ATOM 707 O O . GLN A 1 95 ? 23.777 -18.948 -12.099 1.00 65.94 95 GLN A O 1
ATOM 712 N N . LEU A 1 96 ? 23.684 -17.138 -13.402 1.00 64.88 96 LEU A N 1
ATOM 713 C CA . LEU A 1 96 ? 22.321 -17.305 -13.850 1.00 64.88 96 LEU A CA 1
ATOM 714 C C . LEU A 1 96 ? 22.386 -18.475 -14.814 1.00 64.88 96 LEU A C 1
ATOM 716 O O . LEU A 1 96 ? 22.807 -18.326 -15.961 1.00 64.88 96 LEU A O 1
ATOM 720 N N . CYS A 1 97 ? 22.053 -19.643 -14.286 1.00 60.41 97 CYS A N 1
ATOM 721 C CA . CYS A 1 97 ? 21.673 -20.832 -15.015 1.00 60.41 97 CYS A CA 1
ATOM 722 C C . CYS A 1 97 ? 20.825 -20.447 -16.235 1.00 60.41 97 CYS A C 1
ATOM 724 O O . CYS A 1 97 ? 19.608 -20.316 -16.153 1.00 60.41 97 CYS A O 1
ATOM 726 N N . ARG A 1 98 ? 21.463 -20.211 -17.386 1.00 55.06 98 ARG A N 1
ATOM 727 C CA . ARG A 1 98 ? 20.767 -20.011 -18.656 1.00 55.06 98 ARG A CA 1
ATOM 728 C C . ARG A 1 98 ? 20.389 -21.396 -19.167 1.00 55.06 98 ARG A C 1
ATOM 730 O O . ARG A 1 98 ? 21.060 -21.925 -20.045 1.00 55.06 98 ARG A O 1
ATOM 737 N N . GLY A 1 99 ? 19.360 -21.986 -18.558 1.00 60.97 99 GLY A N 1
ATOM 738 C CA . GLY A 1 99 ? 18.846 -23.309 -18.923 1.00 60.97 99 GLY A CA 1
ATOM 739 C C . GLY A 1 99 ? 19.069 -24.422 -17.896 1.00 60.97 99 GLY A C 1
ATOM 740 O O . GLY A 1 99 ? 19.090 -25.582 -18.293 1.00 60.97 99 GLY A O 1
ATOM 741 N N . CYS A 1 100 ? 19.225 -24.079 -16.614 1.00 56.59 100 CYS A N 1
ATOM 742 C CA . CYS A 1 100 ? 18.775 -24.954 -15.529 1.00 56.59 100 CYS A CA 1
ATOM 743 C C . CYS A 1 100 ? 17.338 -24.513 -15.187 1.00 56.59 100 CYS A C 1
ATOM 745 O O . CYS A 1 100 ? 16.522 -25.391 -14.867 1.00 56.59 100 CYS A O 1
#

Radius of gyration: 28.71 Å; chains: 1; bounding box: 69×72×58 Å

Secondary structure (DSSP, 8-state):
------------------------EEEEETTS-EEEEESSHHHHHHHHHHH-EEEEEPP-TT-PPPPTTT-TT-------HHHHHHHHHHHHHS---TT-

pLDDT: mean 73.12, std 14.91, range [44.06, 93.12]